Protein AF-A0A7S2HXZ9-F1 (afdb_monomer_lite)

InterPro domains:
  IPR012675 Beta-grasp domain superfamily [G3DSA:3.10.20.30] (117-162)

Foldseek 3Di:
DDDDDDDDDDPPPPPDFDWDDDPPDIDTDDPPDDDPDDDPPDDPDDDDDDDDDDDDPPPDDADPVRDPDPDVVDQPDPVGCPPVDDDDDDPVVVVVVVVVVVVVVVVVVVLVPDDWDFDWDADPVRDIDQAFPVRHGDTPSPDDVLRVQVVVHPVRSVPDDD

Organism: NCBI:txid374047

Radius of gyration: 32.84 Å; chains: 1; bounding box: 94×63×75 Å

Structure (mmCIF, N/CA/C/O backbone):
data_AF-A0A7S2HXZ9-F1
#
_entry.id   AF-A0A7S2HXZ9-F1
#
loop_
_atom_site.group_PDB
_atom_site.id
_atom_site.type_symbol
_atom_site.label_atom_id
_atom_site.label_alt_id
_atom_site.label_comp_id
_atom_site.label_asym_id
_atom_site.label_entity_id
_atom_site.label_seq_id
_atom_site.pdbx_PDB_ins_code
_atom_site.Cartn_x
_atom_site.Cartn_y
_atom_site.Cartn_z
_atom_site.occupancy
_atom_site.B_iso_or_equiv
_atom_site.auth_seq_id
_atom_site.auth_comp_id
_atom_site.auth_asym_id
_atom_site.auth_atom_id
_atom_site.pdbx_PDB_model_num
ATOM 1 N N . LYS A 1 1 ? -61.452 25.397 -11.848 1.00 41.97 1 LYS A N 1
ATOM 2 C CA . LYS A 1 1 ? -61.382 25.443 -13.333 1.00 41.97 1 LYS A CA 1
ATOM 3 C C . LYS A 1 1 ? -60.105 26.209 -13.664 1.00 41.97 1 LYS A C 1
ATOM 5 O O . LYS A 1 1 ? -60.049 27.367 -13.305 1.00 41.97 1 LYS A O 1
ATOM 10 N N . LYS A 1 2 ? -59.031 25.644 -14.204 1.00 38.28 2 LYS A N 1
ATOM 11 C CA . LYS A 1 2 ? -58.925 24.616 -15.237 1.00 38.28 2 LYS A CA 1
ATOM 12 C C . LYS A 1 2 ? -57.551 23.950 -15.063 1.00 38.28 2 LYS A C 1
ATOM 14 O O . LYS A 1 2 ? -56.545 24.649 -15.035 1.00 38.28 2 LYS A O 1
ATOM 19 N N . SER A 1 3 ? -57.557 22.637 -14.866 1.00 39.34 3 SER A N 1
ATOM 20 C CA . SER A 1 3 ? -56.400 21.757 -14.997 1.00 39.34 3 SER A CA 1
ATOM 21 C C . SER A 1 3 ? -55.899 21.801 -16.440 1.00 39.34 3 SER A C 1
ATOM 23 O O . SER A 1 3 ? -56.705 21.902 -17.370 1.00 39.34 3 SER A O 1
ATOM 25 N N . LYS A 1 4 ? -54.581 21.740 -16.624 1.00 39.44 4 LYS A N 1
ATOM 26 C CA . LYS A 1 4 ? -53.982 21.413 -17.912 1.00 39.44 4 LYS A CA 1
ATOM 27 C C . LYS A 1 4 ? -52.997 20.270 -17.693 1.00 39.44 4 LYS A C 1
ATOM 29 O O . LYS A 1 4 ? -51.927 20.463 -17.126 1.00 39.44 4 LYS A O 1
ATOM 34 N N . ASP A 1 5 ? -53.465 19.093 -18.081 1.00 41.69 5 ASP A N 1
ATOM 35 C CA . ASP A 1 5 ? -52.696 17.884 -18.335 1.00 41.69 5 ASP A CA 1
ATOM 36 C C . ASP A 1 5 ? -51.731 18.109 -19.506 1.00 41.69 5 ASP A C 1
ATOM 38 O O . ASP A 1 5 ? -52.107 18.750 -20.484 1.00 41.69 5 ASP A O 1
ATOM 42 N N . GLU A 1 6 ? -50.521 17.557 -19.416 1.00 38.38 6 GLU A N 1
ATOM 43 C CA . GLU A 1 6 ? -49.610 17.236 -20.532 1.00 38.38 6 GLU A CA 1
ATOM 44 C C . GLU A 1 6 ? -48.485 16.371 -19.914 1.00 38.38 6 GLU A C 1
ATOM 46 O O . GLU A 1 6 ? -47.601 16.863 -19.225 1.00 38.38 6 GLU A O 1
ATOM 51 N N . SER A 1 7 ? -48.737 15.068 -19.760 1.00 36.91 7 SER A N 1
ATOM 52 C CA . SER A 1 7 ? -48.327 13.980 -20.667 1.00 36.91 7 SER A CA 1
ATOM 53 C C . SER A 1 7 ? -46.833 13.634 -20.605 1.00 36.91 7 SER A C 1
ATOM 55 O O . SER A 1 7 ? -45.961 14.359 -21.071 1.00 36.91 7 SER A O 1
ATOM 57 N N . SER A 1 8 ? -46.595 12.458 -20.027 1.00 39.38 8 SER A N 1
ATOM 58 C CA . SER A 1 8 ? -45.374 11.659 -20.023 1.00 39.38 8 SER A CA 1
ATOM 59 C C . SER A 1 8 ? -44.839 11.379 -21.428 1.00 39.38 8 SER A C 1
ATOM 61 O O . SER A 1 8 ? -45.605 10.925 -22.271 1.00 39.38 8 SER A O 1
ATOM 63 N N . ASN A 1 9 ? -43.527 11.489 -21.626 1.00 35.81 9 ASN A N 1
ATOM 64 C CA . ASN A 1 9 ? -42.811 10.731 -22.652 1.00 35.81 9 ASN A CA 1
ATOM 65 C C . ASN A 1 9 ? -41.498 10.233 -22.046 1.00 35.81 9 ASN A C 1
ATOM 67 O O . ASN A 1 9 ? -40.532 10.977 -21.906 1.00 35.81 9 ASN A O 1
ATOM 71 N N . GLY A 1 10 ? -41.509 8.973 -21.609 1.00 35.41 10 GLY A N 1
ATOM 72 C CA . GLY A 1 10 ? -40.288 8.231 -21.343 1.00 35.41 10 GLY A CA 1
ATOM 73 C C . GLY A 1 10 ? -39.714 7.782 -22.679 1.00 35.41 10 GLY A C 1
ATOM 74 O O . GLY A 1 10 ? -40.325 6.952 -23.350 1.00 35.41 10 GLY A O 1
ATOM 75 N N . ASP A 1 11 ? -38.560 8.331 -23.051 1.00 36.59 11 ASP A N 1
ATOM 76 C CA . ASP A 1 11 ? -37.744 7.839 -24.161 1.00 36.59 11 ASP A CA 1
ATOM 77 C C . ASP A 1 11 ? -37.217 6.443 -23.807 1.00 36.59 11 ASP A C 1
ATOM 79 O O . ASP A 1 11 ? -36.135 6.257 -23.248 1.00 36.59 11 ASP A O 1
ATOM 83 N N . ASN A 1 12 ? -38.037 5.434 -24.091 1.00 43.69 12 ASN A N 1
ATOM 84 C CA . ASN A 1 12 ? -37.655 4.035 -24.032 1.00 43.69 12 ASN A CA 1
ATOM 85 C C . ASN A 1 12 ? -36.954 3.680 -25.348 1.00 43.69 12 ASN A C 1
ATOM 87 O O . ASN A 1 12 ? -37.548 3.088 -26.251 1.00 43.69 12 ASN A O 1
ATOM 91 N N . THR A 1 13 ? -35.692 4.091 -25.476 1.00 45.62 13 THR A N 1
ATOM 92 C CA . THR A 1 13 ? -34.826 3.687 -26.586 1.00 45.62 13 THR A CA 1
ATOM 93 C C . THR A 1 13 ? -34.514 2.203 -26.428 1.00 45.62 13 THR A C 1
ATOM 95 O O . THR A 1 13 ? -33.525 1.823 -25.804 1.00 45.62 13 THR A O 1
ATOM 98 N N . GLN A 1 14 ? -35.377 1.341 -26.968 1.00 46.84 14 GLN A N 1
ATOM 99 C CA . GLN A 1 14 ? -35.078 -0.080 -27.107 1.00 46.84 14 GLN A CA 1
ATOM 100 C C . GLN A 1 14 ? -33.924 -0.229 -28.103 1.00 46.84 14 GLN A C 1
ATOM 102 O O . GLN A 1 14 ? -34.126 -0.283 -29.314 1.00 46.84 14 GLN A O 1
ATOM 107 N N . GLN A 1 15 ? -32.693 -0.249 -27.595 1.00 54.44 15 GLN A N 1
ATOM 108 C CA . GLN A 1 15 ? -31.531 -0.655 -28.374 1.00 54.44 15 GLN A CA 1
ATOM 109 C C . GLN A 1 15 ? -31.685 -2.150 -28.661 1.00 54.44 15 GLN A C 1
ATOM 111 O O . GLN A 1 15 ? -31.557 -2.985 -27.765 1.00 54.44 15 GLN A O 1
ATOM 116 N N . SER A 1 16 ? -32.035 -2.493 -29.900 1.00 55.78 16 SER A N 1
ATOM 117 C CA . SER A 1 16 ? -32.128 -3.882 -30.337 1.00 55.78 16 SER A CA 1
ATOM 118 C C . SER A 1 16 ? -30.735 -4.511 -30.305 1.0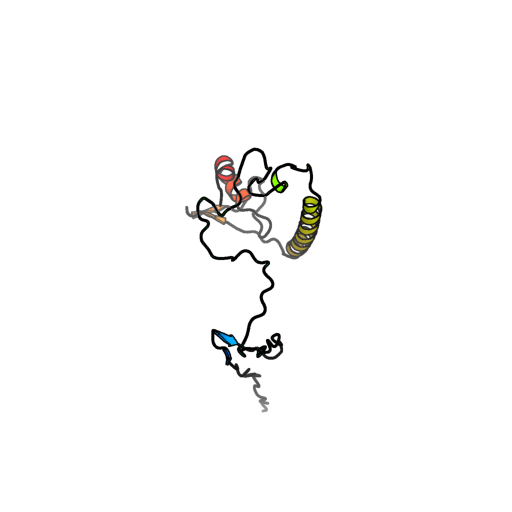0 55.78 16 SER A C 1
ATOM 120 O O . SER A 1 16 ? -29.873 -4.157 -31.111 1.00 55.78 16 SER A O 1
ATOM 122 N N . LEU A 1 17 ? -30.511 -5.431 -29.369 1.00 55.88 17 LEU A N 1
ATOM 123 C CA . LEU A 1 17 ? -29.276 -6.203 -29.265 1.00 55.88 17 LEU A CA 1
ATOM 124 C C . LEU A 1 17 ? -29.217 -7.202 -30.427 1.00 55.88 17 LEU A C 1
ATOM 126 O O . LEU A 1 17 ? -30.006 -8.144 -30.480 1.00 55.88 17 LEU A O 1
ATOM 130 N N . VAL A 1 18 ? -28.290 -6.994 -31.361 1.00 58.84 18 VAL A N 1
ATOM 131 C CA . VAL A 1 18 ? -27.999 -7.954 -32.431 1.00 58.84 18 VAL A CA 1
ATOM 132 C C . VAL A 1 18 ? -26.831 -8.822 -31.971 1.00 58.84 18 VAL A C 1
ATOM 134 O O . VAL A 1 18 ? -25.766 -8.315 -31.624 1.00 58.84 18 VAL A O 1
ATOM 137 N N . VAL A 1 19 ? -27.046 -10.137 -31.929 1.00 58.53 19 VAL A N 1
ATOM 138 C CA . VAL A 1 19 ? -26.015 -11.113 -31.560 1.00 58.53 19 VAL A CA 1
ATOM 139 C C . VAL A 1 19 ? -25.495 -11.755 -32.837 1.00 58.53 19 VAL A C 1
ATOM 141 O O . VAL A 1 19 ? -26.250 -12.433 -33.533 1.00 58.53 19 VAL A O 1
ATOM 144 N N . ASN A 1 20 ? -24.211 -11.567 -33.132 1.00 63.06 20 ASN A N 1
ATOM 145 C CA . ASN A 1 20 ? -23.553 -12.218 -34.259 1.00 63.06 20 ASN A CA 1
ATOM 146 C C . ASN A 1 20 ? -22.750 -13.423 -33.748 1.00 63.06 20 ASN A C 1
ATOM 148 O O . ASN A 1 20 ? -21.949 -13.319 -32.816 1.00 63.06 20 ASN A O 1
ATOM 152 N N . ALA A 1 21 ? -23.001 -14.596 -34.332 1.00 57.34 21 ALA A N 1
ATOM 153 C CA . ALA A 1 21 ? -22.344 -15.842 -33.951 1.00 57.34 21 ALA A CA 1
ATOM 154 C C . ALA A 1 21 ? -21.147 -16.112 -34.870 1.00 57.34 21 ALA A C 1
ATOM 156 O O . ALA A 1 21 ? -21.310 -16.295 -36.076 1.00 57.34 21 ALA A O 1
ATOM 157 N N . THR A 1 22 ? -19.945 -16.194 -34.298 1.00 62.22 22 THR A N 1
ATOM 158 C CA . THR A 1 22 ? -18.800 -16.830 -34.965 1.00 62.22 22 THR A CA 1
ATOM 159 C C . THR A 1 22 ? -18.644 -18.260 -34.445 1.00 62.22 22 THR A C 1
ATOM 161 O O . THR A 1 22 ? -19.153 -18.597 -33.377 1.00 62.22 22 THR A O 1
ATOM 164 N N . ALA A 1 23 ? -17.940 -19.129 -35.181 1.00 64.81 23 ALA A N 1
ATOM 165 C CA . ALA A 1 23 ? -17.870 -20.575 -34.909 1.00 64.81 23 ALA A CA 1
ATOM 166 C C . ALA A 1 23 ? -17.349 -20.973 -33.508 1.00 64.81 23 ALA A C 1
ATOM 168 O O . ALA A 1 23 ? -17.385 -22.152 -33.162 1.00 64.81 23 ALA A O 1
ATOM 169 N N . LYS A 1 24 ? -16.828 -20.028 -32.714 1.00 67.19 24 LYS A N 1
ATOM 170 C CA . LYS A 1 24 ? -16.217 -20.299 -31.405 1.00 67.19 24 LYS A CA 1
ATOM 171 C C . LYS A 1 24 ? -16.830 -19.510 -30.244 1.00 67.19 24 LYS A C 1
ATOM 173 O O . LYS A 1 24 ? -16.606 -19.903 -29.104 1.00 67.19 24 LYS A O 1
ATOM 178 N N . PHE A 1 25 ? -17.577 -18.434 -30.493 1.00 62.66 25 PHE A N 1
ATOM 179 C CA . PHE A 1 25 ? -18.206 -17.622 -29.444 1.00 62.66 25 PHE A CA 1
ATOM 180 C C . PHE A 1 25 ? -19.226 -16.633 -30.033 1.00 62.66 25 PHE A C 1
ATOM 182 O O . PHE A 1 25 ? -19.123 -16.219 -31.190 1.00 62.66 25 PHE A O 1
ATOM 189 N N . ALA A 1 26 ? -20.212 -16.253 -29.218 1.00 68.12 26 ALA A N 1
ATOM 190 C CA . ALA A 1 26 ? -21.173 -15.201 -29.536 1.00 68.12 26 ALA A CA 1
ATOM 191 C C . ALA A 1 26 ? -20.622 -13.838 -29.092 1.00 68.12 26 ALA A C 1
ATOM 193 O O . ALA A 1 26 ? -20.194 -13.692 -27.946 1.00 68.12 26 ALA A O 1
ATOM 194 N N . THR A 1 27 ? -20.642 -12.851 -29.986 1.00 63.22 27 THR A N 1
ATOM 195 C CA . THR A 1 27 ? -20.236 -11.466 -29.703 1.00 63.22 27 THR A CA 1
ATOM 196 C C . THR A 1 27 ? -21.450 -10.542 -29.722 1.00 63.22 27 THR A C 1
ATOM 198 O O . THR A 1 27 ? -22.323 -10.655 -30.584 1.00 63.22 27 THR A O 1
ATOM 201 N N . LEU A 1 28 ? -21.515 -9.649 -28.730 1.00 66.94 28 LEU A N 1
ATOM 202 C CA . LEU A 1 28 ? -22.522 -8.594 -28.633 1.00 66.94 28 LEU A CA 1
ATOM 203 C C . LEU A 1 28 ? -22.030 -7.375 -29.413 1.00 66.94 28 LEU A C 1
ATOM 205 O O . LEU A 1 28 ? -21.030 -6.765 -29.028 1.00 66.94 28 LEU A O 1
ATOM 209 N N . ASP A 1 29 ? -22.743 -7.014 -30.476 1.00 62.72 29 ASP A N 1
ATOM 210 C CA . ASP A 1 29 ? -22.415 -5.832 -31.266 1.00 62.72 29 ASP A CA 1
ATOM 211 C C . ASP A 1 29 ? -23.183 -4.624 -30.724 1.00 62.72 29 ASP A C 1
ATOM 213 O O . ASP A 1 29 ? -24.413 -4.565 -30.749 1.00 62.72 29 ASP A O 1
ATOM 217 N N . ILE A 1 30 ? -22.435 -3.655 -30.197 1.00 65.62 30 ILE A N 1
ATOM 218 C CA . ILE A 1 30 ? -22.964 -2.398 -29.665 1.00 65.62 30 ILE A CA 1
ATOM 219 C C . ILE A 1 30 ? -22.888 -1.350 -30.780 1.00 65.62 30 ILE A C 1
ATOM 221 O O . ILE A 1 30 ? -21.818 -1.101 -31.342 1.00 65.62 30 ILE A O 1
ATOM 225 N N . SER A 1 31 ? -24.019 -0.720 -31.108 1.00 60.72 31 SER A N 1
ATOM 226 C CA . SER A 1 31 ? -24.092 0.310 -32.150 1.00 60.72 31 SER A CA 1
ATOM 227 C C . SER A 1 31 ? -23.146 1.478 -31.838 1.00 60.72 31 SER A C 1
ATOM 229 O O . SER A 1 31 ? -23.299 2.132 -30.808 1.00 60.72 31 SER A O 1
ATOM 231 N N . GLY A 1 32 ? -22.185 1.745 -32.729 1.00 61.84 32 GLY A N 1
ATOM 232 C CA . GLY A 1 32 ? -21.197 2.828 -32.595 1.00 61.84 32 GLY A CA 1
ATOM 233 C C . GLY A 1 32 ? -19.754 2.367 -32.357 1.00 61.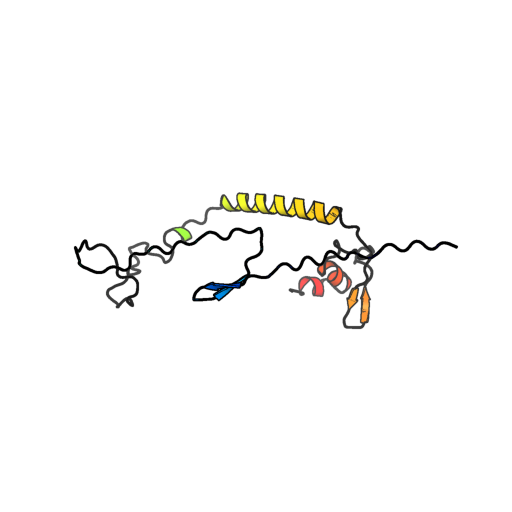84 32 GLY A C 1
ATOM 234 O O . GLY A 1 32 ? -18.849 3.195 -32.406 1.00 61.84 32 GLY A O 1
ATOM 235 N N . ILE A 1 33 ? -19.522 1.064 -32.155 1.00 60.25 33 ILE A N 1
ATOM 236 C CA . ILE A 1 33 ? -18.182 0.473 -32.038 1.00 60.25 33 ILE A CA 1
ATOM 237 C C . ILE A 1 33 ? -17.965 -0.465 -33.230 1.00 60.25 33 ILE A C 1
ATOM 239 O O . ILE A 1 33 ? -18.501 -1.569 -33.280 1.00 60.25 33 ILE A O 1
ATOM 243 N N . THR A 1 34 ? -17.192 -0.024 -34.219 1.00 61.94 34 THR A N 1
ATOM 244 C CA . THR A 1 34 ? -16.783 -0.851 -35.360 1.00 61.94 34 THR A CA 1
ATOM 245 C C . THR A 1 34 ? -15.731 -1.865 -34.910 1.00 61.94 34 THR A C 1
ATOM 247 O O . THR A 1 34 ? -14.602 -1.497 -34.587 1.00 61.94 34 THR A O 1
ATOM 250 N N . GLN A 1 35 ? -16.082 -3.153 -34.893 1.00 61.22 35 GLN A N 1
ATOM 251 C CA . GLN A 1 35 ? -15.094 -4.225 -34.744 1.00 61.22 35 GLN A CA 1
ATOM 252 C C . GLN A 1 35 ? -14.190 -4.281 -35.990 1.00 61.22 35 GLN A C 1
ATOM 254 O O . GLN A 1 35 ? -14.677 -4.072 -37.107 1.00 61.22 35 GLN A O 1
ATOM 259 N N . PRO A 1 36 ? -12.883 -4.569 -35.846 1.00 58.53 36 PRO A N 1
ATOM 260 C CA . PRO A 1 36 ? -12.013 -4.781 -36.993 1.00 58.53 36 PRO A CA 1
ATOM 261 C C . PRO A 1 36 ? -12.480 -6.022 -37.762 1.00 58.53 36 PRO A C 1
ATOM 263 O O . PRO A 1 36 ? -12.534 -7.128 -37.225 1.00 58.53 36 PRO A O 1
ATOM 266 N N . LYS A 1 37 ? -12.838 -5.824 -39.030 1.00 52.50 37 LYS A N 1
ATOM 267 C CA . LYS A 1 37 ? -13.281 -6.878 -39.942 1.00 52.50 37 LYS A CA 1
ATOM 268 C C . LYS A 1 37 ? -12.118 -7.843 -40.196 1.00 52.50 37 LYS A C 1
ATOM 270 O O . LYS A 1 37 ? -11.162 -7.489 -40.877 1.00 52.50 37 LYS A O 1
ATOM 275 N N . ILE A 1 38 ? -12.193 -9.050 -39.641 1.00 55.72 38 ILE A N 1
ATOM 276 C CA . ILE A 1 38 ? -11.284 -10.143 -39.997 1.00 55.72 38 ILE A CA 1
ATOM 277 C C . ILE A 1 38 ? -11.850 -10.767 -41.272 1.00 55.72 38 ILE A C 1
ATOM 279 O O . ILE A 1 38 ? -12.866 -11.463 -41.230 1.00 55.72 38 ILE A O 1
ATOM 283 N N . GLU A 1 39 ? -11.239 -10.461 -42.414 1.00 41.91 39 GLU A N 1
ATOM 284 C CA . GLU A 1 39 ? -11.569 -11.138 -43.666 1.00 41.91 39 GLU A CA 1
ATOM 285 C C . GLU A 1 39 ? -11.024 -12.577 -43.625 1.00 41.91 39 GLU A C 1
ATOM 287 O O . GLU A 1 39 ? -9.909 -12.802 -43.149 1.00 41.91 39 GLU A O 1
ATOM 292 N N . PRO A 1 40 ? -11.806 -13.579 -44.060 1.00 44.25 40 PRO A N 1
ATOM 293 C CA . PRO A 1 40 ? -11.315 -14.940 -44.164 1.00 44.25 40 PRO A CA 1
ATOM 294 C C . PRO A 1 40 ? -10.399 -15.036 -45.387 1.00 44.25 40 PRO A C 1
ATOM 296 O O . PRO A 1 40 ? -10.881 -15.136 -46.515 1.00 44.25 40 PRO A O 1
ATOM 299 N N . ASP A 1 41 ? -9.084 -15.034 -45.167 1.00 34.47 41 ASP A N 1
ATOM 300 C CA . ASP A 1 41 ? -8.122 -15.393 -46.208 1.00 34.47 41 ASP A CA 1
ATOM 301 C C . ASP A 1 41 ? -8.360 -16.846 -46.634 1.00 34.47 41 ASP A C 1
ATOM 303 O O . ASP A 1 41 ? -7.947 -17.822 -46.000 1.00 34.47 41 ASP A O 1
ATOM 307 N N . ALA A 1 42 ? -9.076 -16.977 -47.745 1.00 41.75 42 ALA A N 1
ATOM 308 C CA . ALA A 1 42 ? -9.222 -18.198 -48.498 1.00 41.75 42 ALA A CA 1
ATOM 309 C C . ALA A 1 42 ? -7.876 -18.556 -49.145 1.00 41.75 42 ALA A C 1
ATOM 311 O O . ALA A 1 42 ? -7.520 -18.042 -50.200 1.00 41.75 42 ALA A O 1
ATOM 312 N N . SER A 1 43 ? -7.137 -19.491 -48.548 1.00 38.09 43 SER A N 1
ATOM 313 C CA . SER A 1 43 ? -6.166 -20.302 -49.297 1.00 38.09 43 SER A CA 1
ATOM 314 C C . SER A 1 43 ? -6.038 -21.722 -48.740 1.00 38.09 43 SER A C 1
ATOM 316 O O . SER A 1 43 ? -4.961 -22.232 -48.454 1.00 38.09 43 SER A O 1
ATOM 318 N N . SER A 1 44 ? -7.168 -22.424 -48.637 1.00 41.66 44 SER A N 1
ATOM 319 C CA . SER A 1 44 ? -7.164 -23.886 -48.704 1.00 41.66 44 SER A CA 1
ATOM 320 C C . SER A 1 44 ? -7.279 -24.312 -50.170 1.00 41.66 44 SER A C 1
ATOM 322 O O . SER A 1 44 ? -8.379 -24.533 -50.674 1.00 41.66 44 SER A O 1
ATOM 324 N N . SER A 1 45 ? -6.151 -24.422 -50.869 1.00 35.59 45 SER A N 1
ATOM 325 C CA . SER A 1 45 ? -6.070 -25.258 -52.069 1.00 35.59 45 SER A CA 1
ATOM 326 C C . SER A 1 45 ? -4.703 -25.932 -52.169 1.00 35.59 45 SER A C 1
ATOM 328 O O . SER A 1 45 ? -3.678 -25.421 -51.727 1.00 35.59 45 SER A O 1
ATOM 330 N N . SER A 1 46 ? -4.757 -27.161 -52.647 1.00 35.06 46 SER A N 1
ATOM 331 C CA . SER A 1 46 ? -3.792 -28.241 -52.521 1.00 35.06 46 SER A CA 1
ATOM 332 C C . SER A 1 46 ? -2.863 -28.389 -53.736 1.00 35.06 46 SER A C 1
ATOM 334 O O . SER A 1 46 ? -3.349 -28.324 -54.861 1.00 35.06 46 SER A O 1
ATOM 336 N N . ALA A 1 47 ? -1.610 -28.798 -53.450 1.00 32.31 47 ALA A N 1
ATOM 337 C CA . ALA A 1 47 ? -0.590 -29.467 -54.299 1.00 32.31 47 ALA A CA 1
ATOM 338 C C . ALA A 1 47 ? 0.414 -28.593 -55.100 1.00 32.31 47 ALA A C 1
ATOM 340 O O . ALA A 1 47 ? 0.054 -27.506 -55.532 1.00 32.31 47 ALA A O 1
ATOM 341 N N . PRO A 1 48 ? 1.625 -29.103 -55.448 1.00 39.06 48 PRO A N 1
ATOM 342 C CA . PRO A 1 48 ? 2.596 -29.896 -54.683 1.00 39.06 48 PRO A CA 1
ATOM 343 C C . PRO A 1 48 ? 3.991 -29.210 -54.570 1.00 39.06 48 PRO A C 1
ATOM 345 O O . PRO A 1 48 ? 4.284 -28.183 -55.164 1.00 39.06 48 PRO A O 1
ATOM 348 N N . SER A 1 49 ? 4.845 -29.833 -53.762 1.00 36.97 49 SER A N 1
ATOM 349 C CA . SER A 1 49 ? 6.210 -29.503 -53.315 1.00 36.97 49 SER A CA 1
ATOM 350 C C . SER A 1 49 ? 7.267 -28.993 -54.317 1.00 36.97 49 SER A C 1
ATOM 352 O O . SER A 1 49 ? 7.592 -29.697 -55.269 1.00 36.97 49 SER A O 1
ATOM 354 N N . GLU A 1 50 ? 8.021 -27.965 -53.898 1.00 34.25 50 GLU A N 1
ATOM 355 C CA . GLU A 1 50 ? 9.477 -27.859 -54.116 1.00 34.25 50 GLU A CA 1
ATOM 356 C C . GLU A 1 50 ? 10.196 -27.586 -52.780 1.00 34.25 50 GLU A C 1
ATOM 358 O O . GLU A 1 50 ? 9.908 -26.636 -52.053 1.00 34.25 50 GLU A O 1
ATOM 363 N N . LYS A 1 51 ? 11.117 -28.484 -52.410 1.00 35.41 51 LYS A N 1
ATOM 364 C CA . LYS A 1 51 ? 11.854 -28.456 -51.140 1.00 35.41 51 LYS A CA 1
ATOM 365 C C . LYS A 1 51 ? 13.013 -27.456 -51.214 1.00 35.41 51 LYS A C 1
ATOM 367 O O . LYS A 1 51 ? 14.030 -27.750 -51.832 1.00 35.41 51 LYS A O 1
ATOM 372 N N . LYS A 1 52 ? 12.941 -26.363 -50.451 1.00 35.88 52 LYS A N 1
ATOM 373 C CA . LYS A 1 52 ? 14.134 -25.716 -49.878 1.00 35.88 52 LYS A CA 1
ATOM 374 C C . LYS A 1 52 ? 14.163 -25.998 -48.380 1.00 35.88 52 LYS A C 1
ATOM 376 O O . LYS A 1 52 ? 13.371 -25.466 -47.611 1.00 35.88 52 LYS A O 1
ATOM 381 N N . GLN A 1 53 ? 15.057 -26.899 -47.977 1.00 45.31 53 GLN A N 1
ATOM 382 C CA . GLN A 1 53 ? 15.326 -27.199 -46.576 1.00 45.31 53 GLN A CA 1
ATOM 383 C C . GLN A 1 53 ? 15.975 -25.988 -45.901 1.00 45.31 53 GLN A C 1
ATOM 385 O O . GLN A 1 53 ? 17.100 -25.629 -46.234 1.00 45.31 53 GLN A O 1
ATOM 390 N N . LYS A 1 54 ? 15.277 -25.393 -44.935 1.00 49.50 54 LYS A N 1
ATOM 391 C CA . LYS A 1 54 ? 15.853 -24.715 -43.765 1.00 49.50 54 LYS A CA 1
ATOM 392 C C . LYS A 1 54 ? 14.718 -24.482 -42.773 1.00 49.50 54 LYS A C 1
ATOM 394 O O . LYS A 1 54 ? 13.939 -23.552 -42.916 1.00 49.50 54 LYS A O 1
ATOM 399 N N . GLY A 1 55 ? 14.594 -25.371 -41.798 1.00 37.94 55 GLY A N 1
ATOM 400 C CA . GLY A 1 55 ? 13.579 -25.249 -40.761 1.00 37.94 55 GLY A CA 1
ATOM 401 C C . GLY A 1 55 ? 13.702 -26.401 -39.788 1.00 37.94 55 GLY A C 1
ATOM 402 O O . GLY A 1 55 ? 13.326 -27.526 -40.112 1.00 37.94 55 GLY A O 1
ATOM 403 N N . GLY A 1 56 ? 14.270 -26.132 -38.613 1.00 50.78 56 GLY A N 1
ATOM 404 C CA . GLY A 1 56 ? 14.153 -27.045 -37.485 1.00 50.78 56 GLY A CA 1
ATOM 405 C C . GLY A 1 56 ? 12.671 -27.331 -37.250 1.00 50.78 56 GLY A C 1
ATOM 406 O O . GLY A 1 56 ? 11.866 -26.410 -37.134 1.00 50.78 56 GLY A O 1
ATOM 407 N N . LEU A 1 57 ? 12.304 -28.609 -37.258 1.00 49.59 57 LEU A N 1
ATOM 408 C CA . LEU A 1 57 ? 10.936 -29.068 -37.033 1.00 49.59 57 LEU A CA 1
ATOM 409 C C . LEU A 1 57 ? 10.551 -28.796 -35.578 1.00 49.59 57 LEU A C 1
ATOM 411 O O . LEU A 1 57 ? 10.876 -29.570 -34.677 1.00 49.59 57 LEU A O 1
ATOM 415 N N . GLN A 1 58 ? 9.863 -27.684 -35.354 1.00 57.94 58 GLN A N 1
ATOM 416 C CA . GLN A 1 58 ? 9.320 -27.325 -34.054 1.00 57.94 58 GLN A CA 1
ATOM 417 C C . GLN A 1 58 ? 8.208 -28.323 -33.684 1.00 57.94 58 GLN A C 1
ATOM 419 O O . GLN A 1 58 ? 7.265 -28.512 -34.449 1.00 57.94 58 GLN A O 1
ATOM 424 N N . GLY A 1 59 ? 8.350 -29.009 -32.542 1.00 62.41 59 GLY A N 1
ATOM 425 C CA . GLY A 1 59 ? 7.349 -29.953 -32.016 1.00 62.41 59 GLY A CA 1
ATOM 426 C C . GLY A 1 59 ? 7.792 -31.415 -31.862 1.00 62.41 59 GLY A C 1
ATOM 427 O O . GLY A 1 59 ? 7.006 -32.233 -31.388 1.00 62.41 59 GLY A O 1
ATOM 428 N N . ARG A 1 60 ? 9.034 -31.778 -32.207 1.00 66.06 60 ARG A N 1
ATOM 429 C CA . ARG A 1 60 ? 9.602 -33.087 -31.828 1.00 66.06 60 ARG A CA 1
ATOM 430 C C . ARG A 1 60 ? 10.253 -32.997 -30.446 1.00 66.06 60 ARG A C 1
ATOM 432 O O . ARG A 1 60 ? 10.932 -32.016 -30.155 1.00 66.06 60 ARG A O 1
ATOM 439 N N . ARG A 1 61 ? 10.057 -34.015 -29.598 1.00 62.34 61 ARG A N 1
ATOM 440 C CA . ARG A 1 61 ? 10.827 -34.160 -28.351 1.00 62.34 61 ARG A CA 1
ATOM 441 C C . ARG A 1 61 ? 12.304 -34.305 -28.726 1.00 62.34 61 ARG A C 1
ATOM 443 O O . ARG A 1 61 ? 12.623 -35.086 -29.621 1.00 62.34 61 ARG A O 1
ATOM 450 N N . ALA A 1 62 ? 13.169 -33.530 -28.080 1.00 64.94 62 ALA A N 1
ATOM 451 C CA . ALA A 1 62 ? 14.610 -33.675 -28.225 1.00 64.94 62 ALA A CA 1
ATOM 452 C C . ALA A 1 62 ? 15.012 -35.083 -27.759 1.00 64.94 62 ALA A C 1
ATOM 454 O O . ALA A 1 62 ? 14.699 -35.473 -26.635 1.00 64.94 62 ALA A O 1
ATOM 455 N N . ASN A 1 63 ? 15.664 -35.850 -28.631 1.00 64.81 63 ASN A N 1
ATOM 456 C CA . ASN A 1 63 ? 16.373 -37.069 -28.236 1.00 64.81 63 ASN A CA 1
ATOM 457 C C . ASN A 1 63 ? 17.771 -36.665 -27.731 1.00 64.81 63 ASN A C 1
ATOM 459 O O . ASN A 1 63 ? 18.237 -35.583 -28.079 1.00 64.81 63 ASN A O 1
ATOM 463 N N . GLU A 1 64 ? 18.463 -37.514 -26.964 1.00 60.88 64 GLU A N 1
ATOM 464 C CA . GLU A 1 64 ? 19.775 -37.215 -26.337 1.00 60.88 64 GLU A CA 1
ATOM 465 C C . GLU A 1 64 ? 20.856 -36.674 -27.299 1.00 60.88 64 GLU A C 1
ATOM 467 O O . GLU A 1 64 ? 21.820 -36.047 -26.867 1.00 60.88 64 GLU A O 1
ATOM 472 N N . SER A 1 65 ? 20.696 -36.887 -28.608 1.00 66.88 65 SER A N 1
ATOM 473 C CA . SER A 1 65 ? 21.593 -36.407 -29.664 1.00 66.88 65 SER A CA 1
ATOM 474 C C . SER A 1 65 ? 21.101 -35.168 -30.425 1.00 66.88 65 SER A C 1
ATOM 476 O O . SER A 1 65 ? 21.809 -34.665 -31.294 1.00 66.88 65 SER A O 1
ATOM 478 N N . SER A 1 66 ? 19.889 -34.677 -30.154 1.00 63.66 66 SER A N 1
ATOM 479 C CA . SER A 1 66 ? 19.248 -33.602 -30.918 1.00 63.66 66 SER A CA 1
ATOM 480 C C . SER A 1 66 ? 18.665 -32.538 -29.990 1.00 63.66 66 SER A C 1
ATOM 482 O O . SER A 1 66 ? 17.455 -32.391 -29.834 1.00 63.66 66 SER A O 1
ATOM 484 N N . GLY A 1 67 ? 19.578 -31.788 -29.380 1.00 67.12 67 GLY A N 1
ATOM 485 C CA . GLY A 1 67 ? 19.350 -30.545 -28.654 1.00 67.12 67 GLY A CA 1
ATOM 486 C C . GLY A 1 67 ? 20.699 -29.840 -28.468 1.00 67.12 67 GLY A C 1
ATOM 487 O O . GLY A 1 67 ? 21.718 -30.532 -28.414 1.00 67.12 67 GLY A O 1
ATOM 488 N N . PRO A 1 68 ? 20.762 -28.498 -28.423 1.00 70.31 68 PRO A N 1
ATOM 489 C CA . PRO A 1 68 ? 21.997 -27.798 -28.083 1.00 70.31 68 PRO A CA 1
ATOM 490 C C . PRO A 1 68 ? 22.493 -28.311 -26.726 1.00 70.31 68 PRO A C 1
ATOM 492 O O . PRO A 1 68 ? 21.792 -28.160 -25.726 1.00 70.31 68 PRO A O 1
ATOM 495 N N . ARG A 1 69 ? 23.655 -28.973 -26.704 1.00 67.50 69 ARG A N 1
ATOM 496 C CA . ARG A 1 69 ? 24.287 -29.394 -25.455 1.00 67.50 69 ARG A CA 1
ATOM 497 C C . ARG A 1 69 ? 24.783 -28.161 -24.706 1.00 67.50 69 ARG A C 1
ATOM 499 O O . ARG A 1 69 ? 25.285 -27.216 -25.314 1.00 67.50 69 ARG A O 1
ATOM 506 N N . MET A 1 70 ? 24.578 -28.181 -23.397 1.00 63.00 70 MET A N 1
ATOM 507 C CA . MET A 1 70 ? 25.075 -27.186 -22.452 1.00 63.00 70 MET A CA 1
ATOM 508 C C . MET A 1 70 ? 26.505 -27.595 -22.067 1.00 63.00 70 MET A C 1
ATOM 510 O O . MET A 1 70 ? 26.741 -27.991 -20.931 1.00 63.00 70 MET A O 1
ATOM 514 N N . ASP A 1 71 ? 27.416 -27.647 -23.038 1.00 64.94 71 ASP A N 1
ATOM 515 C CA . ASP A 1 71 ? 28.815 -27.989 -22.768 1.00 64.94 71 ASP A CA 1
ATOM 516 C C . ASP A 1 71 ? 29.525 -26.744 -22.202 1.00 64.94 71 ASP A C 1
ATOM 518 O O . ASP A 1 71 ? 29.261 -25.631 -22.651 1.00 64.94 71 ASP A O 1
ATOM 522 N N . GLU A 1 72 ? 30.406 -26.912 -21.209 1.00 61.41 72 GLU A N 1
ATOM 523 C CA . GLU A 1 72 ? 31.034 -25.808 -20.449 1.00 61.41 72 GLU A CA 1
ATOM 524 C C . GLU A 1 72 ? 31.900 -24.857 -21.307 1.00 61.41 72 GLU A C 1
ATOM 526 O O . GLU A 1 72 ? 32.214 -23.748 -20.880 1.00 61.41 72 GLU A O 1
ATOM 531 N N . GLU A 1 73 ? 32.275 -25.275 -22.520 1.00 61.09 73 GLU A N 1
ATOM 532 C CA . GLU A 1 73 ? 33.139 -24.527 -23.447 1.00 61.09 73 GLU A CA 1
ATOM 533 C C . GLU A 1 73 ? 32.368 -23.549 -24.349 1.00 61.09 73 GLU A C 1
ATOM 535 O O . GLU A 1 73 ? 32.930 -22.566 -24.836 1.00 61.09 73 GLU A O 1
ATOM 540 N N . GLU A 1 74 ? 31.072 -23.781 -24.561 1.00 62.50 74 GLU A N 1
ATOM 541 C CA . GLU A 1 74 ? 30.206 -22.861 -25.289 1.00 62.50 74 GLU A CA 1
ATOM 542 C C . GLU A 1 74 ? 29.307 -22.169 -24.263 1.00 62.50 74 GLU A C 1
ATOM 544 O O . GLU A 1 74 ? 28.543 -22.831 -23.570 1.00 62.50 74 GLU A O 1
ATOM 549 N N . ASN A 1 75 ? 29.359 -20.834 -24.181 1.00 60.66 75 ASN A N 1
ATOM 550 C CA . ASN A 1 75 ? 28.516 -19.961 -23.339 1.00 60.66 75 ASN A CA 1
ATOM 551 C C . ASN A 1 75 ? 27.002 -20.042 -23.678 1.00 60.66 75 ASN A C 1
ATOM 553 O O . ASN A 1 75 ? 26.273 -19.052 -23.693 1.00 60.66 75 ASN A O 1
ATOM 557 N N . LYS A 1 76 ? 26.478 -21.234 -23.954 1.00 65.94 76 LYS A N 1
ATOM 558 C CA . LYS A 1 76 ? 25.064 -21.567 -24.074 1.00 65.94 76 LYS A CA 1
ATOM 559 C C . LYS A 1 76 ? 24.454 -21.661 -22.680 1.00 65.94 76 LYS A C 1
ATOM 561 O O . LYS A 1 76 ? 23.822 -22.651 -22.351 1.00 65.94 76 LYS A O 1
ATOM 566 N N . LEU A 1 77 ? 24.627 -20.643 -21.838 1.00 67.56 77 LEU A N 1
ATOM 567 C CA . LEU A 1 77 ? 23.835 -20.551 -20.616 1.00 67.56 77 LEU A CA 1
ATOM 568 C C . LEU A 1 77 ? 22.363 -20.374 -21.010 1.00 67.56 77 LEU A C 1
ATOM 570 O O . LEU A 1 77 ? 22.038 -19.688 -21.984 1.00 67.56 77 LEU A O 1
ATOM 574 N N . ILE A 1 78 ? 21.454 -20.988 -20.251 1.00 67.19 78 ILE A N 1
ATOM 575 C CA . ILE A 1 78 ? 20.015 -20.756 -20.401 1.00 67.19 78 ILE A CA 1
ATOM 576 C C . ILE A 1 78 ? 19.788 -19.263 -20.137 1.00 67.19 78 ILE A C 1
ATOM 578 O O . ILE A 1 78 ? 19.972 -18.793 -19.019 1.00 67.19 78 ILE A O 1
ATOM 582 N N . GLY A 1 79 ? 19.445 -18.516 -21.190 1.00 65.75 79 GLY A N 1
ATOM 583 C CA . GLY A 1 79 ? 19.316 -17.054 -21.157 1.00 65.75 79 GLY A CA 1
ATOM 584 C C . GLY A 1 79 ? 20.433 -16.267 -21.857 1.00 65.75 79 GLY A C 1
ATOM 585 O O . GLY A 1 79 ? 20.321 -15.047 -21.951 1.00 65.75 79 GLY A O 1
ATOM 586 N N . GLY A 1 80 ? 21.472 -16.915 -22.392 1.00 69.38 80 GLY A N 1
ATOM 587 C CA . GLY A 1 80 ? 22.593 -16.240 -23.061 1.00 69.38 80 GLY A CA 1
ATOM 588 C C . GLY A 1 80 ? 23.277 -15.195 -22.170 1.00 69.38 80 GLY A C 1
ATOM 589 O O . GLY A 1 80 ? 23.242 -15.289 -20.943 1.00 69.38 80 GLY A O 1
ATOM 590 N N . ASP A 1 81 ? 23.836 -14.151 -22.781 1.00 66.88 81 ASP A N 1
ATOM 591 C CA . ASP A 1 81 ? 24.560 -13.088 -22.064 1.00 66.88 81 ASP A CA 1
ATOM 592 C C . ASP A 1 81 ? 23.658 -12.176 -21.210 1.00 66.88 81 ASP A C 1
ATOM 594 O O . ASP A 1 81 ? 24.156 -11.326 -20.471 1.00 66.88 81 ASP A O 1
ATOM 598 N N . SER A 1 82 ? 22.330 -12.354 -21.254 1.00 63.16 82 SER A N 1
ATOM 599 C CA . SER A 1 82 ? 21.374 -11.495 -20.536 1.00 63.16 82 SER A CA 1
ATOM 600 C C . SER A 1 82 ? 21.515 -11.539 -19.007 1.00 63.16 82 SER A C 1
ATOM 602 O O . SER A 1 82 ? 21.081 -10.612 -18.324 1.00 63.16 82 SER A O 1
ATOM 604 N N . PHE A 1 83 ? 22.161 -12.577 -18.465 1.00 61.03 83 PHE A N 1
ATOM 605 C CA . PHE A 1 83 ? 22.458 -12.712 -17.035 1.00 61.03 83 PHE A CA 1
ATOM 606 C C . PHE A 1 83 ? 23.922 -12.419 -16.671 1.00 61.03 83 PHE A C 1
ATOM 608 O O . PHE A 1 83 ? 24.254 -12.410 -15.485 1.00 61.03 83 PHE A O 1
ATOM 615 N N . VAL A 1 84 ? 24.793 -12.171 -17.656 1.00 64.06 84 VAL A N 1
ATOM 616 C CA . VAL A 1 84 ? 26.248 -12.041 -17.454 1.00 64.06 84 VAL A CA 1
ATOM 617 C C . VAL A 1 84 ? 26.636 -10.622 -17.025 1.00 64.06 84 VAL A C 1
ATOM 619 O O . VAL A 1 84 ? 27.568 -10.450 -16.241 1.00 64.06 84 VAL A O 1
ATOM 622 N N . THR A 1 85 ? 25.897 -9.593 -17.454 1.00 68.12 85 THR A N 1
ATOM 623 C CA . THR A 1 85 ? 26.199 -8.191 -17.124 1.00 68.12 85 THR A CA 1
ATOM 624 C C . THR A 1 85 ? 25.011 -7.500 -16.455 1.00 68.12 85 THR A C 1
ATOM 626 O O . THR A 1 85 ? 24.129 -6.928 -17.089 1.00 68.12 85 THR A O 1
ATOM 629 N N . ARG A 1 86 ? 24.990 -7.503 -15.116 1.00 69.56 86 ARG A N 1
ATOM 630 C CA . ARG A 1 86 ? 24.118 -6.587 -14.363 1.00 69.56 86 ARG A CA 1
ATOM 631 C C . ARG A 1 86 ? 24.668 -5.173 -14.512 1.00 69.56 86 ARG A C 1
ATOM 633 O O . ARG A 1 86 ? 25.666 -4.828 -13.883 1.00 69.56 86 ARG A O 1
ATOM 640 N N . THR A 1 87 ? 24.030 -4.361 -15.343 1.00 73.56 87 THR A N 1
ATOM 641 C CA . THR A 1 87 ? 24.322 -2.930 -15.412 1.00 73.56 87 THR A CA 1
ATOM 642 C C . THR A 1 87 ? 23.769 -2.247 -14.161 1.00 73.56 87 THR A C 1
ATOM 644 O O . THR A 1 87 ? 22.613 -2.439 -13.781 1.00 73.56 87 THR A O 1
ATOM 647 N N . ALA A 1 88 ? 24.611 -1.478 -13.469 1.00 77.00 88 ALA A N 1
ATOM 648 C CA . ALA A 1 88 ? 24.144 -0.616 -12.391 1.00 77.00 88 ALA A CA 1
ATOM 649 C C . ALA A 1 88 ? 23.295 0.510 -13.003 1.00 77.00 88 ALA A C 1
ATOM 651 O O . ALA A 1 88 ? 23.759 1.174 -13.925 1.00 77.00 88 ALA A O 1
ATOM 652 N N . ASN A 1 89 ? 22.079 0.717 -12.487 1.00 77.19 89 ASN A N 1
ATOM 653 C CA . ASN A 1 89 ? 21.112 1.723 -12.955 1.00 77.19 89 ASN A CA 1
ATOM 654 C C . ASN A 1 89 ? 20.762 1.605 -14.449 1.00 77.19 89 ASN A C 1
ATOM 656 O O . ASN A 1 89 ? 21.215 2.413 -15.260 1.00 77.19 89 ASN A O 1
ATOM 660 N N . PRO A 1 90 ? 19.942 0.613 -14.824 1.00 86.19 90 PRO A N 1
ATOM 661 C CA . PRO A 1 90 ? 19.525 0.457 -16.206 1.00 86.19 90 PRO A CA 1
ATOM 662 C C . PRO A 1 90 ? 18.597 1.602 -16.638 1.00 86.19 90 PRO A C 1
ATOM 664 O O . PRO A 1 90 ? 17.813 2.112 -15.839 1.00 86.19 90 PRO A O 1
ATOM 667 N N . ASP A 1 91 ? 18.637 1.973 -17.917 1.00 86.38 91 ASP A N 1
ATOM 668 C CA . ASP A 1 91 ? 17.878 3.127 -18.419 1.00 86.38 91 ASP A CA 1
ATOM 669 C C . ASP A 1 91 ? 16.355 2.959 -18.312 1.00 86.38 91 ASP A C 1
ATOM 671 O O . ASP A 1 91 ? 15.659 3.924 -18.003 1.00 86.38 91 ASP A O 1
ATOM 675 N N . TRP A 1 92 ? 15.837 1.728 -18.418 1.00 87.38 92 TRP A N 1
ATOM 676 C CA . TRP A 1 92 ? 14.406 1.444 -18.231 1.00 87.38 92 TRP A CA 1
ATOM 677 C C . TRP A 1 92 ? 13.894 1.784 -16.822 1.00 87.38 92 TRP A C 1
ATOM 679 O O . TRP A 1 92 ? 12.687 1.918 -16.615 1.00 87.38 92 TRP A O 1
ATOM 689 N N . LEU A 1 93 ? 14.783 1.898 -15.827 1.00 90.75 93 LEU A N 1
ATOM 690 C CA . LEU A 1 93 ? 14.403 2.304 -14.476 1.00 90.75 93 LEU A CA 1
ATOM 691 C C . LEU A 1 93 ? 13.950 3.768 -14.462 1.00 90.75 93 LEU A C 1
ATOM 693 O O . LEU A 1 93 ? 12.929 4.067 -13.851 1.00 90.75 93 LEU A O 1
ATOM 697 N N . LYS A 1 94 ? 14.637 4.639 -15.215 1.00 90.75 94 LYS A N 1
ATOM 698 C CA . LYS A 1 94 ? 14.269 6.054 -15.375 1.00 90.75 94 LYS A CA 1
ATOM 699 C C . LYS A 1 94 ? 12.913 6.188 -16.062 1.00 90.75 94 LYS A C 1
ATOM 701 O O . LYS A 1 94 ? 12.038 6.875 -15.553 1.00 90.75 94 LYS A O 1
ATOM 706 N N . GLU A 1 95 ? 12.699 5.441 -17.146 1.00 92.50 95 GLU A N 1
ATOM 707 C CA . GLU A 1 95 ? 11.414 5.424 -17.865 1.00 92.50 95 GLU A CA 1
ATOM 708 C C . GLU A 1 95 ? 10.247 5.031 -16.941 1.00 92.50 95 GLU A C 1
ATOM 710 O O . GLU A 1 95 ? 9.159 5.606 -16.992 1.00 92.50 95 GLU A O 1
ATOM 715 N N . ARG A 1 96 ? 10.463 4.056 -16.046 1.00 94.75 96 ARG A N 1
ATOM 716 C CA . ARG A 1 96 ? 9.448 3.645 -15.064 1.00 94.75 96 ARG A CA 1
ATOM 717 C C . ARG A 1 96 ? 9.253 4.659 -13.943 1.00 94.75 96 ARG A C 1
ATOM 719 O O . ARG A 1 96 ? 8.126 4.809 -13.473 1.00 94.75 96 ARG A O 1
ATOM 726 N N . GLU A 1 97 ? 10.317 5.317 -13.495 1.00 94.25 97 GLU A N 1
ATOM 727 C CA . GLU A 1 97 ? 10.233 6.395 -12.506 1.00 94.25 97 GLU A CA 1
ATOM 728 C C . GLU A 1 97 ? 9.426 7.578 -13.046 1.00 94.25 97 GLU A C 1
ATOM 730 O O . GLU A 1 97 ? 8.551 8.081 -12.341 1.00 94.25 97 GLU A O 1
ATOM 735 N N . GLU A 1 98 ? 9.651 7.961 -14.304 1.00 95.12 98 GLU A N 1
ATOM 736 C CA . GLU A 1 98 ? 8.890 9.000 -15.003 1.00 95.12 98 GLU A CA 1
ATOM 737 C C . GLU A 1 98 ? 7.405 8.623 -15.103 1.00 95.12 98 GLU A C 1
ATOM 739 O O . GLU A 1 98 ? 6.544 9.365 -14.624 1.00 95.12 98 GLU A O 1
ATOM 744 N N . ALA A 1 99 ? 7.095 7.418 -15.594 1.00 95.06 99 ALA A N 1
ATOM 745 C CA . ALA A 1 99 ? 5.716 6.934 -15.677 1.00 95.06 99 ALA A CA 1
ATOM 746 C C . ALA A 1 99 ? 5.023 6.879 -14.299 1.00 95.06 99 ALA A C 1
ATOM 748 O O . ALA A 1 99 ? 3.845 7.223 -14.158 1.00 95.06 99 ALA A O 1
ATOM 749 N N . TYR A 1 100 ? 5.741 6.463 -13.252 1.00 96.50 100 TYR A N 1
ATOM 750 C CA . TYR A 1 100 ? 5.213 6.473 -11.889 1.00 96.50 100 TYR A CA 1
ATOM 751 C C . TYR A 1 100 ? 4.953 7.897 -11.389 1.00 96.50 100 TYR A C 1
ATOM 753 O O . TYR A 1 100 ? 3.913 8.140 -10.774 1.00 96.50 100 TYR A O 1
ATOM 761 N N . ALA A 1 101 ? 5.866 8.835 -11.650 1.00 95.81 101 ALA A N 1
ATOM 762 C CA . ALA A 1 101 ? 5.723 10.226 -11.243 1.00 95.81 101 ALA A CA 1
ATOM 763 C C . ALA A 1 101 ? 4.482 10.875 -11.876 1.00 95.81 101 ALA A C 1
ATOM 765 O O . ALA A 1 101 ? 3.708 11.519 -11.164 1.00 95.81 101 ALA A O 1
ATOM 766 N N . GLU A 1 102 ? 4.231 10.629 -13.164 1.00 95.62 102 GLU A N 1
ATOM 767 C CA . GLU A 1 102 ? 3.032 11.099 -13.868 1.00 95.62 102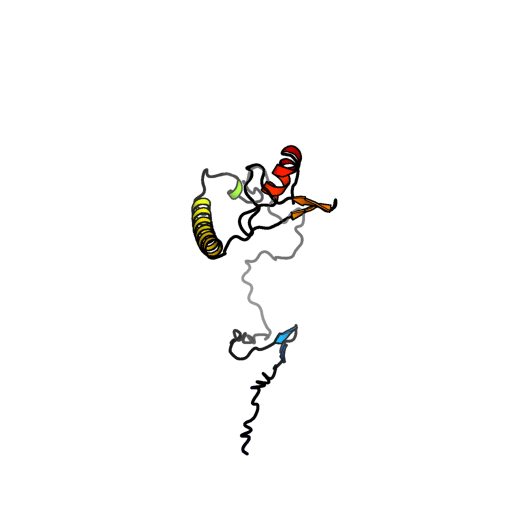 GLU A CA 1
ATOM 768 C C . GLU A 1 102 ? 1.740 10.557 -13.238 1.00 95.62 102 GLU A C 1
ATOM 770 O O . GLU A 1 102 ? 0.812 11.308 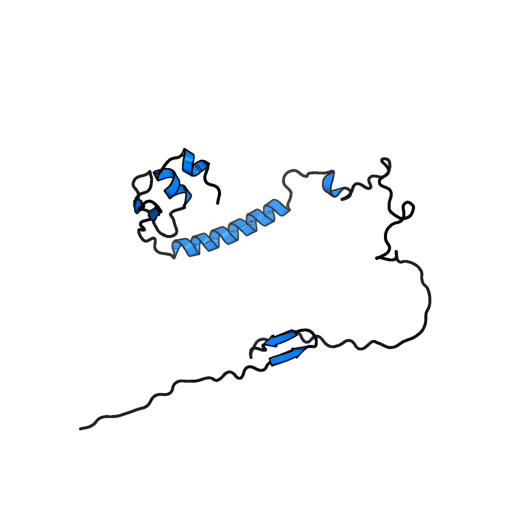-12.918 1.00 95.62 102 GLU A O 1
ATOM 775 N N . ILE A 1 103 ? 1.680 9.243 -12.999 1.00 96.00 103 ILE A N 1
ATOM 776 C CA . ILE A 1 103 ? 0.503 8.602 -12.399 1.00 96.00 103 ILE A CA 1
ATOM 777 C C . ILE A 1 103 ? 0.295 9.098 -10.967 1.00 96.00 103 ILE A C 1
ATOM 779 O O . ILE A 1 103 ? -0.839 9.362 -10.558 1.00 96.00 103 ILE A O 1
ATOM 783 N N . LYS A 1 104 ? 1.377 9.242 -10.197 1.00 95.31 104 LYS A N 1
ATOM 784 C CA . LYS A 1 104 ? 1.327 9.753 -8.828 1.00 95.31 104 LYS A CA 1
ATOM 785 C C . LYS A 1 104 ? 0.780 11.179 -8.799 1.00 95.31 104 LYS A C 1
ATOM 787 O O . LYS A 1 104 ? -0.113 11.441 -7.997 1.00 95.31 104 LYS A O 1
ATOM 792 N N . ALA A 1 105 ? 1.252 12.059 -9.683 1.00 95.00 105 ALA A N 1
ATOM 793 C CA . ALA A 1 105 ? 0.767 13.434 -9.792 1.00 95.00 105 ALA A CA 1
ATOM 794 C C . ALA A 1 105 ? -0.740 13.472 -10.082 1.00 95.00 105 ALA A C 1
ATOM 796 O O . ALA A 1 105 ? -1.500 14.087 -9.334 1.00 95.0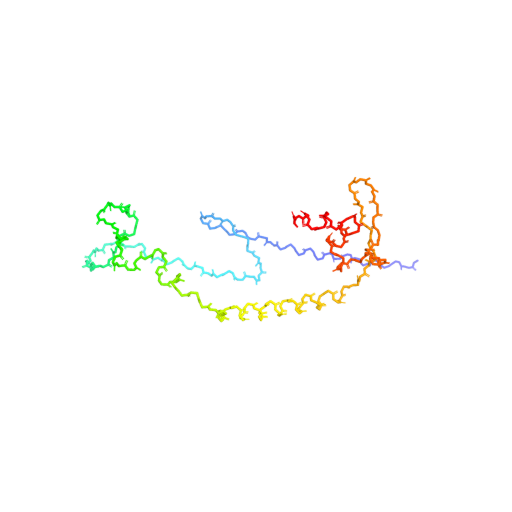0 105 ALA A O 1
ATOM 797 N N . ARG A 1 106 ? -1.202 12.694 -11.069 1.00 94.56 106 ARG A N 1
ATOM 798 C CA . ARG A 1 106 ? -2.634 12.563 -11.374 1.00 94.56 106 ARG A CA 1
ATOM 799 C C . ARG A 1 106 ? -3.449 12.107 -10.160 1.00 94.56 106 ARG A C 1
ATOM 801 O O . ARG A 1 106 ? -4.527 12.636 -9.893 1.00 94.56 106 ARG A O 1
ATOM 808 N N . ARG A 1 107 ? -2.969 11.102 -9.422 1.00 92.94 107 ARG A N 1
ATOM 809 C CA . ARG A 1 107 ? -3.680 10.587 -8.241 1.00 92.94 107 ARG A CA 1
ATOM 810 C C . ARG A 1 107 ? -3.687 11.584 -7.087 1.00 92.94 107 ARG A C 1
ATOM 812 O O . ARG A 1 107 ? -4.657 11.596 -6.335 1.00 92.94 107 ARG A O 1
ATOM 819 N N . GLU A 1 108 ? -2.664 12.420 -6.957 1.00 90.25 108 GLU A N 1
ATOM 820 C CA . GLU A 1 108 ? -2.631 13.502 -5.969 1.00 90.25 108 GLU A CA 1
ATOM 821 C C . GLU A 1 108 ? -3.639 14.611 -6.307 1.00 90.25 108 GLU A C 1
ATOM 823 O O . GLU A 1 108 ? -4.367 15.088 -5.436 1.00 90.25 108 GLU A O 1
ATOM 828 N N . GLU A 1 109 ? -3.782 14.962 -7.586 1.00 92.12 109 GLU A N 1
ATOM 829 C CA . GLU A 1 109 ? -4.836 15.876 -8.044 1.00 92.12 109 GLU A CA 1
ATOM 830 C C . GLU A 1 109 ? -6.240 15.305 -7.797 1.00 92.12 109 GLU A C 1
ATOM 832 O O . GLU A 1 109 ? -7.151 16.009 -7.363 1.00 92.12 109 GLU A O 1
ATOM 837 N N . GLU A 1 110 ? -6.443 14.011 -8.053 1.00 90.19 110 GLU A N 1
ATOM 838 C CA . GLU A 1 110 ? -7.704 13.332 -7.743 1.00 90.19 110 GLU A CA 1
ATOM 839 C C . GLU A 1 110 ? -7.962 13.260 -6.229 1.00 90.19 110 GLU A C 1
ATOM 841 O O . GLU A 1 110 ? -9.115 13.354 -5.802 1.00 90.19 110 GLU A O 1
ATOM 846 N N . ARG A 1 111 ? -6.914 13.098 -5.409 1.00 86.81 111 ARG A N 1
ATOM 847 C CA . ARG A 1 111 ? -7.019 13.054 -3.943 1.00 86.81 111 ARG A CA 1
ATOM 848 C C . ARG A 1 111 ? -7.349 14.426 -3.364 1.00 86.81 111 ARG A C 1
ATOM 850 O O . ARG A 1 111 ? -8.267 14.517 -2.562 1.00 86.81 111 ARG A O 1
ATOM 857 N N . SER A 1 112 ? -6.676 15.481 -3.815 1.00 86.56 112 SER A N 1
ATOM 858 C CA . SER A 1 112 ? -6.913 16.862 -3.364 1.00 86.56 112 SER A CA 1
ATOM 859 C C . SER A 1 112 ? -8.308 17.389 -3.719 1.00 86.56 112 SER A C 1
ATOM 861 O O . SER A 1 112 ? -8.864 18.206 -2.989 1.00 86.56 112 SER A O 1
ATOM 863 N N . LYS A 1 113 ? -8.922 16.884 -4.797 1.00 91.44 113 LYS A N 1
ATOM 864 C CA . LYS A 1 113 ? -10.326 17.178 -5.142 1.00 91.44 113 LYS A CA 1
ATOM 865 C C . LYS A 1 113 ? -11.335 16.507 -4.204 1.00 91.44 113 LYS A C 1
ATOM 867 O O . LYS A 1 113 ? -12.487 16.937 -4.142 1.00 91.44 113 LYS A O 1
ATOM 872 N N . LYS A 1 114 ? -10.953 15.437 -3.502 1.00 89.88 114 LYS A N 1
ATOM 873 C CA . LYS A 1 114 ? -11.837 14.726 -2.571 1.00 89.88 114 LYS A CA 1
ATOM 874 C C . LYS A 1 114 ? -11.768 15.394 -1.206 1.00 89.88 114 LYS A C 1
ATOM 876 O O . LYS A 1 114 ? -10.694 15.600 -0.657 1.00 89.88 114 LYS A O 1
ATOM 881 N N . THR A 1 115 ? -12.925 15.706 -0.632 1.00 87.94 115 THR A N 1
ATOM 882 C CA . THR A 1 115 ? -12.984 16.297 0.705 1.00 87.94 115 THR A CA 1
ATOM 883 C C . THR A 1 115 ? -12.722 15.226 1.770 1.00 87.94 115 THR A C 1
ATOM 885 O O . THR A 1 115 ? -13.445 14.222 1.802 1.00 87.94 115 THR A O 1
ATOM 888 N N . PRO A 1 116 ? -11.709 15.397 2.640 1.00 88.12 116 PRO A N 1
ATOM 889 C CA . PRO A 1 116 ? -11.493 14.486 3.754 1.00 88.12 116 PRO A CA 1
ATOM 890 C C . PRO A 1 116 ? -12.658 14.616 4.739 1.00 88.12 116 PRO A C 1
ATOM 892 O O . PRO A 1 116 ? -13.034 15.714 5.149 1.00 88.12 116 PRO A O 1
ATOM 895 N N . ARG A 1 117 ? -13.271 13.485 5.089 1.00 90.38 117 ARG A N 1
ATOM 896 C CA . ARG A 1 117 ? -14.326 13.392 6.100 1.00 90.38 117 ARG A CA 1
ATOM 897 C C . ARG A 1 117 ? -13.815 12.592 7.291 1.00 90.38 117 ARG A C 1
ATOM 899 O O . ARG A 1 117 ? -13.125 11.596 7.066 1.00 90.38 117 ARG A O 1
ATOM 906 N N . PRO A 1 118 ? -14.175 12.970 8.526 1.00 91.50 118 PRO A N 1
ATOM 907 C CA . PRO A 1 118 ? -13.811 12.193 9.696 1.00 91.50 118 PRO A CA 1
ATOM 908 C C . PRO A 1 118 ? -14.483 10.816 9.642 1.00 91.50 118 PRO A C 1
ATOM 910 O O . PRO A 1 118 ? -15.672 10.709 9.330 1.00 91.50 118 PRO A O 1
ATOM 913 N N . ILE A 1 119 ? -13.722 9.766 9.936 1.00 92.50 119 ILE A N 1
ATOM 914 C CA . ILE A 1 119 ? -14.187 8.378 9.962 1.00 92.50 119 ILE A CA 1
ATOM 915 C C . ILE A 1 119 ? -13.919 7.750 11.332 1.00 92.50 119 ILE A C 1
ATOM 917 O O . ILE A 1 119 ? -13.005 8.147 12.048 1.00 92.50 119 ILE A O 1
ATOM 921 N N . ALA A 1 120 ? -14.719 6.751 11.691 1.00 91.94 120 ALA A N 1
ATOM 922 C CA . ALA A 1 120 ? -14.489 5.910 12.860 1.00 91.94 120 ALA A CA 1
ATOM 923 C C . ALA A 1 120 ? -14.295 4.467 12.389 1.00 91.94 120 ALA A C 1
ATOM 925 O O . ALA A 1 120 ? -15.098 3.961 11.604 1.00 91.94 120 ALA A O 1
ATOM 926 N N . VAL A 1 121 ? -13.230 3.816 12.853 1.00 91.19 121 VAL A N 1
ATOM 927 C CA . VAL A 1 121 ? -12.913 2.426 12.514 1.00 91.19 121 VAL A CA 1
ATOM 928 C C . VAL A 1 121 ? -13.381 1.533 13.651 1.00 91.19 121 VAL A C 1
ATOM 930 O O . VAL A 1 121 ? -12.986 1.726 14.798 1.00 91.19 121 VAL A O 1
ATOM 933 N N . VAL A 1 122 ? -14.230 0.560 13.333 1.00 93.06 122 VAL A N 1
ATOM 934 C CA . VAL A 1 122 ? -14.723 -0.423 14.301 1.00 93.06 122 VAL A CA 1
ATOM 935 C C . VAL A 1 122 ? -13.914 -1.705 14.144 1.00 93.06 122 VAL A C 1
ATOM 937 O O . VAL A 1 122 ? -13.851 -2.279 13.059 1.00 93.06 122 VAL A O 1
ATOM 940 N N . MET A 1 123 ? -13.274 -2.131 15.227 1.00 89.38 123 MET A N 1
ATOM 941 C CA . MET A 1 123 ? -12.547 -3.393 15.320 1.00 89.38 123 MET A CA 1
ATOM 942 C C . MET A 1 123 ? -13.528 -4.568 15.441 1.00 89.38 123 MET A C 1
ATOM 944 O O . MET A 1 123 ? -14.645 -4.374 15.928 1.00 89.38 123 MET A O 1
ATOM 948 N N . PRO A 1 124 ? -13.130 -5.797 15.063 1.00 90.00 124 PRO A N 1
ATOM 949 C CA . PRO A 1 124 ? -13.972 -6.983 15.247 1.00 90.00 124 PRO A CA 1
ATOM 950 C C . PRO A 1 124 ? -14.371 -7.206 16.714 1.00 90.00 124 PRO A C 1
ATOM 952 O O . PRO A 1 124 ? -15.447 -7.731 16.982 1.00 90.00 124 PRO A O 1
ATOM 955 N N . ASP A 1 125 ? -13.558 -6.721 17.654 1.00 89.31 125 ASP A N 1
ATOM 956 C CA . ASP A 1 125 ? -13.807 -6.802 19.097 1.00 89.31 125 ASP A CA 1
ATOM 957 C C . ASP A 1 125 ? -14.845 -5.773 19.594 1.00 89.31 125 ASP A C 1
ATOM 959 O O . ASP A 1 125 ? -15.113 -5.672 20.789 1.00 89.31 125 ASP A O 1
ATOM 963 N N . GLY A 1 126 ? -15.406 -4.960 18.693 1.00 89.44 126 GLY A N 1
ATOM 964 C CA . GLY A 1 126 ? -16.354 -3.888 19.007 1.00 89.44 126 GLY A CA 1
ATOM 965 C C . GLY A 1 126 ? -15.704 -2.575 19.456 1.00 89.44 126 GLY A C 1
ATOM 966 O O . GLY A 1 126 ? -16.409 -1.592 19.683 1.00 89.44 126 GLY A O 1
ATOM 967 N N . ASN A 1 127 ? -14.372 -2.522 19.558 1.00 89.25 127 ASN A N 1
ATOM 968 C CA . ASN A 1 127 ? -13.656 -1.294 19.899 1.00 89.25 127 ASN A CA 1
ATOM 969 C C . ASN A 1 127 ? -13.723 -0.273 18.748 1.00 89.25 127 ASN A C 1
ATOM 971 O O . ASN A 1 127 ? -13.572 -0.639 17.583 1.00 89.25 127 ASN A O 1
ATOM 975 N N . VAL A 1 128 ? -13.922 1.008 19.065 1.00 91.31 128 VAL A N 1
ATOM 976 C CA . VAL A 1 128 ? -14.070 2.086 18.077 1.00 91.31 128 VAL A CA 1
ATOM 977 C C . VAL A 1 128 ? -12.886 3.039 18.166 1.00 91.31 128 VAL A C 1
ATOM 979 O O . VAL A 1 128 ? -12.745 3.782 19.134 1.00 91.31 128 VAL A O 1
ATOM 982 N N . LEU A 1 129 ? -12.070 3.065 17.116 1.00 88.69 129 LEU A N 1
ATOM 983 C CA . LEU A 1 129 ? -10.926 3.958 16.990 1.00 88.69 129 LEU A CA 1
ATOM 984 C C . LEU A 1 129 ? -11.325 5.180 16.151 1.00 88.69 129 LEU A C 1
ATOM 986 O O . LEU A 1 129 ? -11.840 5.043 15.039 1.00 88.69 129 LEU A O 1
ATOM 990 N N . LYS A 1 130 ? -11.098 6.383 16.685 1.00 89.00 130 LYS A N 1
ATOM 991 C CA . LYS A 1 130 ? -11.459 7.662 16.038 1.00 89.00 130 LYS A CA 1
ATOM 992 C C . LYS A 1 130 ? -10.260 8.559 15.745 1.00 89.00 130 LYS A C 1
ATOM 994 O O . LYS A 1 130 ? -10.368 9.471 14.930 1.00 89.00 130 LYS A O 1
ATOM 999 N N . GLU A 1 131 ? -9.139 8.297 16.401 1.00 89.06 131 GLU A N 1
ATOM 1000 C CA . GLU A 1 131 ? -7.971 9.167 16.415 1.00 89.06 131 GLU A CA 1
ATOM 1001 C C . GLU A 1 131 ? -6.716 8.367 16.074 1.00 89.06 131 GLU A C 1
ATOM 1003 O O . GLU A 1 131 ? -6.575 7.206 16.466 1.00 89.06 131 GLU A O 1
ATOM 1008 N N . LYS A 1 132 ? -5.805 9.010 15.343 1.00 85.88 132 LYS A N 1
ATOM 1009 C CA . LYS A 1 132 ? -4.440 8.549 15.105 1.00 85.88 132 LYS A CA 1
ATOM 1010 C C . LYS A 1 132 ? -3.616 8.664 16.386 1.00 85.88 132 LYS A C 1
ATOM 1012 O O . LYS A 1 132 ? -3.986 9.349 17.336 1.00 85.88 132 LYS A O 1
ATOM 1017 N N . LYS A 1 133 ? -2.424 8.064 16.365 1.00 81.25 133 LYS A N 1
ATOM 1018 C CA . LYS A 1 133 ? -1.454 8.138 17.468 1.00 81.25 133 LYS A CA 1
ATOM 1019 C C . LYS A 1 133 ? -1.064 9.582 17.819 1.00 81.25 133 LYS A C 1
ATOM 1021 O O . LYS A 1 133 ? -0.795 9.874 18.978 1.00 81.25 133 LYS A O 1
ATOM 1026 N N . ASP A 1 134 ? -1.096 10.472 16.831 1.00 82.00 134 ASP A N 1
ATOM 1027 C CA . ASP A 1 134 ? -0.736 11.886 16.970 1.00 82.00 134 ASP A CA 1
ATOM 1028 C C . ASP A 1 134 ? -1.910 12.773 17.443 1.00 82.00 134 ASP A C 1
ATOM 1030 O O . ASP A 1 134 ? -1.803 13.996 17.430 1.00 82.00 134 ASP A O 1
ATOM 1034 N N . GLY A 1 135 ? -3.053 12.182 17.823 1.00 80.75 135 GLY A N 1
ATOM 1035 C CA . GLY A 1 135 ? -4.241 12.908 18.299 1.00 80.75 135 GLY A CA 1
ATOM 1036 C C . GLY A 1 135 ? -5.068 13.583 17.197 1.00 80.75 135 GLY A C 1
ATOM 1037 O O . GLY A 1 135 ? -5.987 14.346 17.485 1.00 80.75 135 GLY A O 1
ATOM 1038 N N . THR A 1 136 ? -4.759 13.322 15.925 1.00 86.12 136 THR A N 1
ATOM 1039 C CA . THR A 1 136 ? -5.559 13.789 14.783 1.00 86.12 136 THR A CA 1
ATOM 1040 C C . THR A 1 136 ? -6.693 12.806 14.479 1.00 86.12 136 THR A C 1
ATOM 1042 O O . THR A 1 136 ? -6.498 11.597 14.620 1.00 86.12 136 THR A O 1
ATOM 1045 N N . PRO A 1 137 ? -7.884 13.270 14.059 1.00 88.25 137 PRO A N 1
ATOM 1046 C CA . PRO A 1 137 ? -8.974 12.369 13.707 1.00 88.25 137 PRO A CA 1
ATOM 1047 C C . PRO A 1 137 ? -8.613 11.540 12.473 1.00 88.25 137 PRO A C 1
ATOM 1049 O O . PRO A 1 137 ? -7.878 11.989 11.590 1.00 88.25 137 PRO A O 1
ATOM 1052 N N . PHE A 1 138 ? -9.158 10.330 12.374 1.00 91.81 138 PHE A N 1
ATOM 1053 C CA . PHE A 1 138 ? -9.055 9.587 11.127 1.00 91.81 138 PHE A CA 1
ATOM 1054 C C . PHE A 1 138 ? -9.861 10.278 10.037 1.00 91.81 138 PHE A C 1
ATOM 1056 O O . PHE A 1 138 ? -11.034 10.595 10.208 1.00 91.81 138 PHE A O 1
ATOM 1063 N N . GLU A 1 139 ? -9.236 10.453 8.885 1.00 93.19 139 GLU A N 1
ATOM 1064 C CA . GLU A 1 139 ? -9.835 11.049 7.701 1.00 93.19 139 GLU A CA 1
ATOM 1065 C C . GLU A 1 139 ? -9.957 10.026 6.571 1.00 93.19 139 GLU A C 1
ATOM 1067 O O . GLU A 1 139 ? -9.037 9.239 6.316 1.00 93.19 139 GLU A O 1
ATOM 1072 N N . SER A 1 140 ? -11.070 10.075 5.841 1.00 90.38 140 SER A N 1
ATOM 1073 C CA . SER A 1 140 ? -11.243 9.349 4.583 1.00 90.38 140 SER A CA 1
ATOM 1074 C C . SER A 1 140 ? -10.183 9.773 3.560 1.00 90.38 140 SER A C 1
ATOM 1076 O O . SER A 1 140 ? -9.874 10.960 3.477 1.00 90.38 140 SER A O 1
ATOM 1078 N N . TRP A 1 141 ? -9.702 8.839 2.735 1.00 90.38 141 TRP A N 1
ATOM 1079 C CA . TRP A 1 141 ? -8.693 9.047 1.673 1.00 90.38 141 TRP A CA 1
ATOM 1080 C C . TRP A 1 141 ? -7.258 9.339 2.140 1.00 90.38 141 TRP A C 1
ATOM 1082 O O . TRP A 1 141 ? -6.339 9.103 1.357 1.00 90.38 141 TRP A O 1
ATOM 1092 N N . ASN A 1 142 ? -7.070 9.778 3.388 1.00 89.56 142 ASN A N 1
ATOM 1093 C CA . ASN A 1 142 ? -5.759 10.092 3.969 1.00 89.56 142 ASN A CA 1
ATOM 1094 C C . ASN A 1 142 ? -5.285 9.056 4.997 1.00 89.56 142 ASN A C 1
ATOM 1096 O O . ASN A 1 142 ? -4.086 8.840 5.145 1.00 89.56 142 ASN A O 1
ATOM 1100 N N . THR A 1 143 ? -6.203 8.430 5.737 1.00 92.19 143 THR A N 1
ATOM 1101 C CA . THR A 1 143 ? -5.842 7.434 6.757 1.00 92.19 143 THR A CA 1
ATOM 1102 C C . THR A 1 143 ? -5.490 6.106 6.111 1.00 92.19 143 THR A C 1
ATOM 1104 O O . THR A 1 143 ? -6.288 5.553 5.350 1.00 92.19 143 THR A O 1
ATOM 1107 N N . THR A 1 144 ? -4.319 5.571 6.451 1.00 92.62 144 THR A N 1
ATOM 1108 C CA . THR A 1 144 ? -3.903 4.235 6.013 1.00 92.62 144 THR A CA 1
ATOM 1109 C C . THR A 1 144 ? -4.269 3.174 7.061 1.00 92.62 144 THR A C 1
ATOM 1111 O O . THR A 1 144 ? -4.336 3.486 8.252 1.00 92.62 144 THR A O 1
ATOM 1114 N N . PRO A 1 145 ? -4.472 1.900 6.676 1.00 92.19 145 PRO A N 1
ATOM 1115 C CA . PRO A 1 145 ? -4.637 0.811 7.645 1.00 92.19 145 PRO A CA 1
ATOM 1116 C C . PRO A 1 145 ? -3.451 0.685 8.614 1.00 92.19 145 PRO A C 1
ATOM 1118 O O . PRO A 1 145 ? -3.632 0.331 9.777 1.00 92.19 145 PRO A O 1
ATOM 1121 N N . TYR A 1 146 ? -2.247 1.040 8.155 1.00 93.31 146 TYR A N 1
ATOM 1122 C CA . TYR A 1 146 ? -1.050 1.097 8.987 1.00 93.31 146 TYR A CA 1
ATOM 1123 C C . TYR A 1 146 ? -1.180 2.131 10.117 1.00 93.31 146 TYR A C 1
ATOM 1125 O O . TYR A 1 146 ? -0.831 1.830 11.260 1.00 93.31 146 TYR A O 1
ATOM 1133 N N . ASP A 1 147 ? -1.750 3.310 9.837 1.00 92.19 147 ASP A N 1
ATOM 1134 C CA . ASP A 1 147 ? -2.006 4.336 10.859 1.00 92.19 147 ASP A CA 1
ATOM 1135 C C . ASP A 1 147 ? -2.933 3.803 11.961 1.00 92.19 147 ASP A C 1
ATOM 1137 O O . ASP A 1 147 ? -2.713 4.067 13.142 1.00 92.19 147 ASP A O 1
ATOM 1141 N N . VAL A 1 148 ? -3.951 3.020 11.585 1.00 91.62 148 VAL A N 1
ATOM 1142 C CA . VAL A 1 148 ? -4.884 2.389 12.532 1.00 91.62 148 VAL A CA 1
ATOM 1143 C C . VAL A 1 148 ? -4.161 1.342 13.381 1.00 91.62 148 VAL A C 1
ATOM 1145 O O . VAL A 1 148 ? -4.317 1.317 14.601 1.00 91.62 148 VAL A O 1
ATOM 1148 N N . ALA A 1 149 ? -3.323 0.509 12.763 1.00 92.00 149 ALA A N 1
ATOM 1149 C CA . ALA A 1 149 ? -2.544 -0.492 13.484 1.00 92.00 149 ALA A CA 1
ATOM 1150 C C . ALA A 1 149 ? -1.545 0.146 14.467 1.00 92.00 149 ALA A C 1
ATOM 1152 O O . ALA A 1 149 ? -1.374 -0.354 15.580 1.00 92.00 149 ALA A O 1
ATOM 1153 N N . CYS A 1 150 ? -0.944 1.288 14.106 1.00 92.06 150 CYS A N 1
ATOM 1154 C CA . CYS A 1 150 ? -0.021 2.034 14.966 1.00 92.06 150 CYS A CA 1
ATOM 1155 C C . CYS A 1 150 ? -0.663 2.542 16.263 1.00 92.06 150 CYS A C 1
ATOM 1157 O O . CYS A 1 150 ? 0.043 2.687 17.263 1.00 92.06 150 CYS A O 1
ATOM 1159 N N . VAL A 1 151 ? -1.973 2.810 16.255 1.00 91.69 151 VAL A N 1
ATOM 1160 C CA . VAL A 1 151 ? -2.736 3.203 17.452 1.00 91.69 151 VAL A CA 1
ATOM 1161 C C . VAL A 1 151 ? -2.870 2.037 18.429 1.00 91.69 151 VAL A C 1
ATOM 1163 O O . VAL A 1 151 ? -2.822 2.244 19.637 1.00 91.69 151 VAL A O 1
ATOM 1166 N N . ILE A 1 152 ? -2.995 0.810 17.918 1.00 90.94 152 ILE A N 1
ATOM 1167 C CA . ILE A 1 152 ? -3.116 -0.398 18.741 1.00 90.94 152 ILE A CA 1
ATOM 1168 C C . ILE A 1 152 ? -1.750 -0.761 19.324 1.00 90.94 1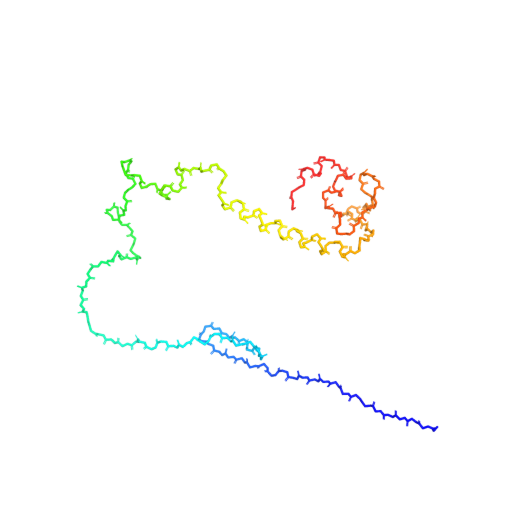52 ILE A C 1
ATOM 1170 O O . ILE A 1 152 ? -1.579 -0.837 20.537 1.00 90.94 152 ILE A O 1
ATOM 1174 N N . SER A 1 153 ? -0.765 -1.002 18.455 1.00 91.75 153 SER A N 1
ATOM 1175 C CA . SER A 1 153 ? 0.630 -1.183 18.852 1.00 91.75 153 SER A CA 1
ATOM 1176 C C . SER A 1 153 ? 1.561 -1.131 17.642 1.00 91.75 153 SER A C 1
ATOM 1178 O O . SER A 1 153 ? 1.227 -1.579 16.546 1.00 91.75 153 SER A O 1
ATOM 1180 N N . GLN A 1 154 ? 2.787 -0.651 17.856 1.00 92.19 154 GLN A N 1
ATOM 1181 C CA . GLN A 1 154 ? 3.798 -0.609 16.798 1.00 92.19 154 GLN A CA 1
ATOM 1182 C C . GLN A 1 154 ? 4.229 -2.014 16.342 1.00 92.19 154 GLN A C 1
ATOM 1184 O O . GLN A 1 154 ? 4.467 -2.234 15.158 1.00 92.19 154 GLN A O 1
ATOM 1189 N N . GLY A 1 155 ? 4.278 -2.981 17.267 1.00 94.62 155 GLY A N 1
ATOM 1190 C CA . GLY A 1 155 ? 4.582 -4.376 16.939 1.00 94.62 155 GLY A CA 1
ATOM 1191 C C . GLY A 1 155 ? 3.539 -5.001 16.010 1.00 94.62 155 GLY A C 1
ATOM 1192 O O . GLY A 1 155 ? 3.904 -5.691 15.060 1.00 94.62 155 GLY A O 1
ATOM 1193 N N . LEU A 1 156 ? 2.250 -4.710 16.226 1.00 90.19 156 LEU A N 1
ATOM 1194 C CA . LEU A 1 156 ? 1.180 -5.159 15.333 1.00 90.19 156 LEU A CA 1
ATOM 1195 C C . LEU A 1 156 ? 1.295 -4.504 13.953 1.00 90.19 156 LEU A C 1
ATOM 1197 O O . LEU A 1 156 ? 1.247 -5.205 12.950 1.00 90.19 156 LEU A O 1
ATOM 1201 N N . ALA A 1 157 ? 1.516 -3.188 13.900 1.00 93.06 157 ALA A N 1
ATOM 1202 C CA . ALA A 1 157 ? 1.634 -2.456 12.637 1.00 93.06 157 ALA A CA 1
ATOM 1203 C C . ALA A 1 157 ? 2.777 -2.968 11.747 1.00 93.06 157 ALA A C 1
ATOM 1205 O O . ALA A 1 157 ? 2.642 -3.025 10.529 1.00 93.06 157 ALA A O 1
ATOM 1206 N N . HIS A 1 158 ? 3.903 -3.357 12.351 1.00 93.94 158 HIS A N 1
ATOM 1207 C CA . HIS A 1 158 ? 5.053 -3.880 11.612 1.00 93.94 158 HIS A CA 1
ATOM 1208 C C . HIS A 1 158 ? 4.909 -5.362 11.230 1.00 93.94 158 HIS A C 1
ATOM 1210 O O . HIS A 1 158 ? 5.555 -5.810 10.287 1.00 93.94 158 HIS A O 1
ATOM 1216 N N . SER A 1 159 ? 4.111 -6.136 11.973 1.00 95.00 159 SER A N 1
ATOM 1217 C CA . SER A 1 159 ? 3.906 -7.569 11.712 1.00 95.00 159 SER A CA 1
ATOM 1218 C C . SER A 1 159 ? 2.718 -7.858 10.793 1.00 95.00 159 SER A C 1
ATOM 1220 O O . SER A 1 159 ? 2.658 -8.934 10.201 1.00 95.00 159 SER A O 1
ATOM 1222 N N . SER A 1 160 ? 1.784 -6.916 10.641 1.00 88.69 160 SER A N 1
ATOM 1223 C CA . SER A 1 160 ? 0.649 -7.048 9.732 1.00 88.69 160 SER A CA 1
ATOM 1224 C C . SER A 1 160 ? 1.087 -6.941 8.269 1.00 88.69 160 SER A C 1
ATOM 1226 O O . SER A 1 160 ? 1.607 -5.906 7.853 1.00 88.69 160 SER A O 1
ATOM 1228 N N . VAL A 1 161 ? 0.829 -7.989 7.483 1.00 88.06 161 VAL A N 1
ATOM 1229 C CA . VAL A 1 161 ? 1.087 -8.040 6.036 1.00 88.06 161 VAL A CA 1
ATOM 1230 C C . VAL A 1 161 ? -0.177 -8.536 5.344 1.00 88.06 161 VAL A C 1
ATOM 1232 O O . VAL A 1 161 ? -0.493 -9.721 5.438 1.00 88.06 161 VAL A O 1
ATOM 1235 N N . VAL A 1 162 ? -0.908 -7.628 4.693 1.00 76.50 162 VAL A N 1
ATOM 1236 C CA . VAL A 1 162 ? -2.097 -7.904 3.867 1.00 76.50 162 VAL A CA 1
ATOM 1237 C C . VAL A 1 162 ? -2.190 -6.856 2.767 1.00 76.50 162 VAL A C 1
ATOM 1239 O O . VAL A 1 162 ? -1.959 -5.667 3.086 1.00 76.50 162 VAL A O 1
#

Sequence (162 aa):
KKSKDESSNGDNTQQSLVVNATAKFATLDISGITQPKIEPDASSSSAPSEKKQKGGLQGRRANESSGPRMDEEENKLIGGDSFVTRTANPDWLKEREEAYAEIKARREEERSKKTPRPIAVVMPDGNVLKEKKDGTPFESWNTTPYDVACVISQGLAHSSVV

Secondary structure (DSSP, 8-state):
-----------------EEEEETTEEEEE-TT-------------------------TTSPPPTTSS----TTS---TTGGGGT---SS-HHHHHHHHHHHHHHHHHHHHHHTSPP-B--EEPTTS-EE-B-TTSPBPBTTT--HHHHHHHH-HHHHHH---

pLDDT: mean 71.0, std 20.2, range [32.31, 96.5]